Protein AF-A0A1X7HGF7-F1 (afdb_monomer)

Mean predicted aligned error: 14.12 Å

Nearest PDB structures (foldseek):
  4age-assembly1_C  TM=7.989E-01  e=8.636E-03  Escherichia coli
  4agf-assembly1_G  TM=7.984E-01  e=1.106E-02  Escherichia coli
  2vv5-assembly1_G  TM=7.981E-01  e=1.508E-02  Escherichia coli
  8tdl-assembly1_A  TM=8.636E-01  e=7.096E-02  Arabidopsis thaliana
  8jwe-assembly1_A  TM=4.997E-01  e=8.546E-02  Arabidopsis thaliana

Sequence (107 aa):
MSVRRGDRPVLRVGAHVRFRDRTWQVIAVAGQQVHLAGETGEDETVVAGHLFADPSFAIVGAEMPQAVTQWGLFETAPEDARRKALAWQRHIREVETGLPGGTDSGG

Solvent-accessible surface area (backbone atoms only — not comparable to full-atom values): 6658 Å² total; per-residue (Å²): 136,82,85,74,87,78,74,72,84,72,95,46,69,75,38,38,30,30,50,89,85,36,68,28,35,28,74,41,71,58,93,61,36,35,32,33,33,37,93,88,74,50,72,50,78,41,47,46,73,60,53,70,66,39,89,54,44,44,59,58,89,52,72,71,75,71,76,71,78,60,57,76,60,54,70,72,46,57,67,70,58,46,53,52,52,58,60,46,50,38,57,51,47,23,69,78,69,75,42,84,64,60,90,79,81,64,134

Radius of gyration: 21.94 Å; Cα contacts (8 Å, |Δi|>4): 117; chains: 1; bounding box: 40×35×64 Å

Foldseek 3Di:
DDDDPDDDDDDDQQWWKQAPNAIWGFHDDDPQWTWTAHPVGDIDIDGNVVLVPGPRIDTPPPDPPPPPPPVVVLVPDDPVVNVVVVVVVQVVCCVVPVDRSDPPPDD

pLDDT: mean 83.59, std 16.75, range [34.66, 97.88]

Secondary structure (DSSP, 8-state):
----TT-PPPP-TT-EEEETTEEEEEEEEETTEEEEE-TTS-EEEEEHHHHHH-TT-EEET---------HHHHHTS-HHHHHHHHHHHHHHHHHHHSS-SSS----

Structure (mmCIF, N/CA/C/O backbone):
data_AF-A0A1X7HGF7-F1
#
_entry.id   AF-A0A1X7HGF7-F1
#
loop_
_atom_site.group_PDB
_atom_site.id
_atom_site.type_symbol
_atom_site.label_atom_id
_atom_site.label_alt_id
_atom_site.label_co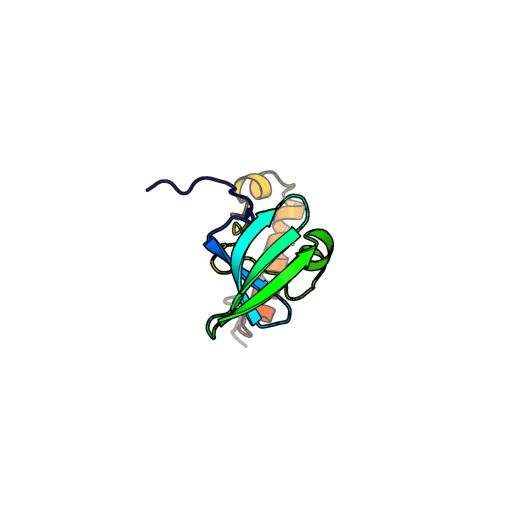mp_id
_atom_site.label_asym_id
_atom_site.label_entity_id
_atom_site.label_seq_id
_atom_site.pdbx_PDB_ins_code
_atom_site.Cartn_x
_atom_site.Cartn_y
_atom_site.Cartn_z
_atom_site.occupancy
_atom_site.B_iso_or_equiv
_atom_site.auth_seq_id
_atom_site.auth_comp_id
_atom_site.auth_asym_id
_atom_site.auth_atom_id
_atom_site.pdbx_PDB_model_num
ATOM 1 N N . MET A 1 1 ? 0.786 22.920 -11.474 1.00 37.41 1 MET A N 1
ATOM 2 C CA . MET A 1 1 ? 0.826 22.078 -10.258 1.00 37.41 1 MET A CA 1
ATOM 3 C C . MET A 1 1 ? 1.848 20.982 -10.507 1.00 37.41 1 MET A C 1
ATOM 5 O O . MET A 1 1 ? 1.659 20.204 -11.428 1.00 37.41 1 MET A O 1
ATOM 9 N N . SER A 1 2 ? 2.993 21.027 -9.826 1.00 37.97 2 SER A N 1
ATOM 10 C CA . SER A 1 2 ? 4.131 20.143 -10.111 1.00 37.97 2 SER A CA 1
ATOM 11 C C . SER A 1 2 ? 4.003 18.859 -9.292 1.00 37.97 2 SER A C 1
ATOM 13 O O . SER A 1 2 ? 4.036 18.919 -8.062 1.00 37.97 2 SER A O 1
ATOM 15 N N . VAL A 1 3 ? 3.817 17.722 -9.965 1.00 47.53 3 VAL A N 1
ATOM 16 C CA . VAL A 1 3 ? 3.834 16.386 -9.351 1.00 47.53 3 VAL A CA 1
ATOM 17 C C . VAL A 1 3 ? 5.256 16.119 -8.862 1.00 47.53 3 VAL A C 1
ATOM 19 O O . VAL A 1 3 ? 6.196 16.053 -9.656 1.00 47.53 3 VAL A O 1
ATOM 22 N N . ARG A 1 4 ? 5.443 16.021 -7.541 1.00 50.25 4 ARG A N 1
ATOM 23 C CA . ARG A 1 4 ? 6.751 15.698 -6.963 1.00 50.25 4 ARG A CA 1
ATOM 24 C C . ARG A 1 4 ? 7.048 14.211 -7.146 1.00 50.25 4 ARG A C 1
ATOM 26 O O . ARG A 1 4 ? 6.247 13.346 -6.819 1.00 50.25 4 ARG A O 1
ATOM 33 N N . ARG A 1 5 ? 8.240 13.945 -7.673 1.00 46.25 5 ARG A N 1
ATOM 34 C CA . ARG A 1 5 ? 8.832 12.627 -7.904 1.00 46.25 5 ARG A CA 1
ATOM 35 C C . ARG A 1 5 ? 8.977 11.866 -6.573 1.00 46.25 5 ARG A C 1
ATOM 37 O O . ARG A 1 5 ? 9.726 12.314 -5.713 1.00 46.25 5 ARG A O 1
ATOM 44 N N . GLY A 1 6 ? 8.331 10.704 -6.452 1.00 48.41 6 GLY A N 1
ATOM 45 C CA . GLY A 1 6 ? 8.764 9.624 -5.556 1.00 48.41 6 GLY A CA 1
ATOM 46 C C . GLY A 1 6 ? 8.434 9.751 -4.068 1.00 48.41 6 GLY A C 1
ATOM 47 O O . GLY A 1 6 ? 9.271 9.369 -3.253 1.00 48.41 6 GLY A O 1
ATOM 48 N N . ASP A 1 7 ? 7.245 10.227 -3.696 1.00 57.28 7 ASP A N 1
ATOM 49 C CA . ASP A 1 7 ? 6.822 10.095 -2.299 1.00 57.28 7 ASP A CA 1
ATOM 50 C C . ASP A 1 7 ? 6.438 8.629 -2.047 1.00 57.28 7 ASP A C 1
ATOM 52 O O . ASP A 1 7 ? 5.428 8.129 -2.546 1.00 57.28 7 ASP A O 1
ATOM 56 N N . ARG A 1 8 ? 7.311 7.883 -1.358 1.00 64.69 8 ARG A N 1
ATOM 57 C CA . ARG A 1 8 ? 6.974 6.522 -0.924 1.00 64.69 8 ARG A CA 1
ATOM 58 C C . ARG A 1 8 ? 5.785 6.646 0.029 1.00 64.69 8 ARG A C 1
ATOM 60 O O . ARG A 1 8 ? 5.850 7.488 0.921 1.00 64.69 8 ARG A O 1
ATOM 67 N N . PRO A 1 9 ? 4.734 5.826 -0.105 1.00 73.94 9 PRO A N 1
ATOM 68 C CA . PRO A 1 9 ? 3.615 5.873 0.824 1.00 73.94 9 PRO A CA 1
ATOM 69 C C . PRO A 1 9 ? 4.121 5.691 2.262 1.00 73.94 9 PRO A C 1
ATOM 71 O O . PRO A 1 9 ? 4.709 4.658 2.585 1.00 73.94 9 PRO A O 1
ATOM 74 N N . VAL A 1 10 ? 3.935 6.704 3.111 1.00 84.19 10 VAL A N 1
ATOM 75 C CA . VAL A 1 10 ? 4.321 6.663 4.529 1.00 84.19 10 VAL A CA 1
ATOM 76 C C . VAL A 1 10 ? 3.075 6.423 5.371 1.00 84.19 10 VAL A C 1
ATOM 78 O O . VAL A 1 10 ? 2.096 7.164 5.261 1.00 84.19 10 VAL A O 1
ATOM 81 N N . LEU A 1 11 ? 3.123 5.411 6.241 1.00 90.06 11 LEU A N 1
ATOM 82 C CA . LEU A 1 11 ? 2.089 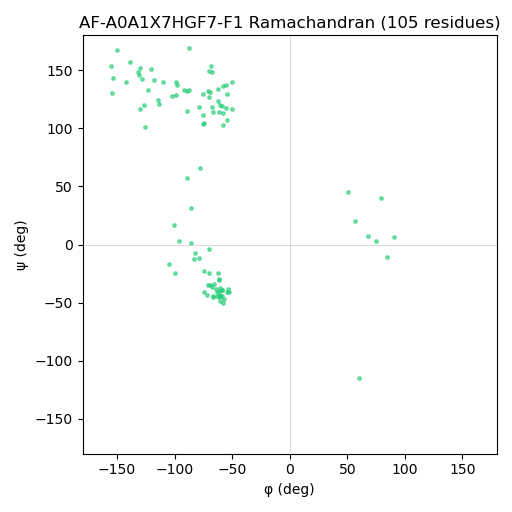5.193 7.246 1.00 90.06 11 LEU A CA 1
ATOM 83 C C . LEU A 1 11 ? 2.133 6.335 8.270 1.00 90.06 11 LEU A C 1
ATOM 85 O O . LEU A 1 11 ? 3.137 6.523 8.956 1.00 90.06 11 LEU A O 1
ATOM 89 N N . ARG A 1 12 ? 1.046 7.097 8.375 1.00 91.50 12 ARG A N 1
ATOM 90 C CA . ARG A 1 12 ? 0.914 8.234 9.294 1.00 91.50 12 ARG A CA 1
ATOM 91 C C . ARG A 1 12 ? -0.466 8.245 9.935 1.00 91.50 12 ARG A C 1
ATOM 93 O O . ARG A 1 12 ? -1.411 7.714 9.360 1.00 91.50 12 ARG A O 1
ATOM 100 N N . VAL A 1 13 ? -0.589 8.895 11.090 1.00 94.81 13 VAL A N 1
ATOM 101 C CA . VAL A 1 13 ? -1.896 9.158 11.709 1.00 94.81 13 VAL A CA 1
ATOM 102 C C . VAL A 1 13 ? -2.800 9.904 10.719 1.00 94.81 13 VAL A C 1
ATOM 104 O O . VAL A 1 13 ? -2.345 10.790 9.993 1.00 94.81 13 VAL A O 1
ATOM 107 N N . GLY A 1 14 ? -4.065 9.494 10.652 1.00 92.44 14 GLY A N 1
ATOM 108 C CA . GLY A 1 14 ? -5.069 9.958 9.698 1.00 92.44 14 GLY A CA 1
ATOM 109 C C . GLY A 1 14 ? -5.049 9.242 8.343 1.00 92.44 14 GLY A C 1
ATOM 110 O O . GLY A 1 14 ? -5.988 9.415 7.567 1.00 92.44 14 GLY A O 1
ATOM 111 N N . ALA A 1 15 ? -4.023 8.436 8.038 1.00 93.38 15 ALA A N 1
ATOM 112 C CA . ALA A 1 15 ? -4.029 7.600 6.840 1.00 93.38 15 ALA A CA 1
ATOM 113 C C . ALA A 1 15 ? -5.088 6.500 6.957 1.00 93.38 15 ALA A C 1
ATOM 115 O O . ALA A 1 15 ? -5.340 5.991 8.048 1.00 93.38 15 ALA A O 1
ATOM 116 N N . HIS A 1 16 ? -5.662 6.108 5.823 1.00 94.88 16 HIS A N 1
ATOM 117 C CA . HIS A 1 16 ? -6.505 4.923 5.745 1.00 94.88 16 HIS A CA 1
ATOM 118 C C . HIS A 1 16 ? -5.679 3.765 5.194 1.00 94.88 16 HIS A C 1
ATOM 120 O O . HIS A 1 16 ? -4.867 3.950 4.285 1.00 94.88 16 HIS A O 1
ATOM 126 N N . VAL A 1 17 ? -5.861 2.576 5.748 1.00 95.19 17 VAL A N 1
ATOM 127 C CA . VAL A 1 17 ? -5.173 1.356 5.333 1.00 95.19 17 VAL A CA 1
ATOM 128 C C . VAL A 1 17 ? -6.173 0.230 5.153 1.00 95.19 17 VAL A C 1
ATOM 130 O O . VAL A 1 17 ? -7.176 0.168 5.856 1.00 95.19 17 VAL A O 1
ATOM 133 N N . ARG A 1 18 ? -5.893 -0.676 4.224 1.00 95.75 18 ARG A N 1
ATOM 134 C CA . ARG A 1 18 ? -6.536 -1.982 4.164 1.00 95.75 18 ARG A CA 1
ATOM 135 C C . ARG A 1 18 ? -5.714 -2.951 5.004 1.00 95.75 18 ARG A C 1
ATOM 137 O O . ARG A 1 18 ? -4.496 -2.957 4.878 1.00 95.75 18 ARG A O 1
ATOM 144 N N . PHE A 1 19 ? -6.362 -3.716 5.871 1.00 95.81 19 PHE A N 1
ATOM 145 C CA . PHE A 1 19 ? -5.754 -4.761 6.696 1.00 95.81 19 PHE A CA 1
ATOM 146 C C . PHE A 1 19 ? -6.832 -5.787 7.053 1.00 95.81 19 PHE A C 1
ATOM 148 O O . PHE A 1 19 ? -7.931 -5.405 7.465 1.00 95.81 19 PHE A O 1
ATOM 155 N N . ARG A 1 20 ? -6.536 -7.078 6.851 1.00 94.31 20 ARG A N 1
ATOM 156 C CA . ARG A 1 20 ? -7.504 -8.188 6.939 1.00 94.31 20 ARG A CA 1
ATOM 157 C 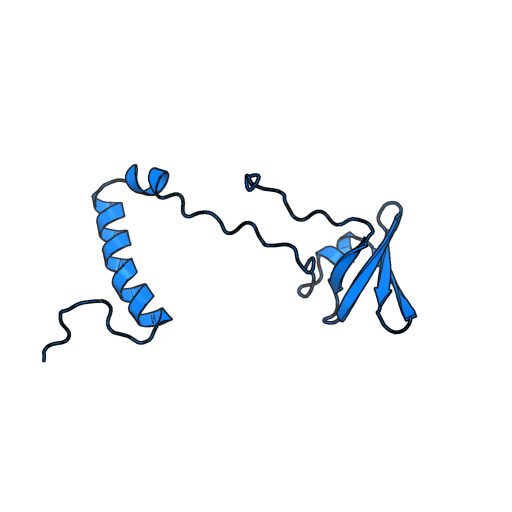C . ARG A 1 20 ? -8.772 -7.929 6.122 1.00 94.31 20 ARG A C 1
ATOM 159 O O . ARG A 1 20 ? -9.888 -8.083 6.612 1.00 94.31 20 ARG A O 1
ATOM 166 N N . ASP A 1 21 ? -8.569 -7.452 4.894 1.00 90.00 21 ASP A N 1
ATOM 167 C CA . ASP A 1 21 ? -9.624 -7.122 3.924 1.00 90.00 21 ASP A CA 1
ATOM 168 C C . ASP A 1 21 ? -10.664 -6.095 4.407 1.00 90.00 21 ASP A C 1
ATOM 170 O O . ASP A 1 21 ? -11.746 -5.969 3.837 1.00 90.00 21 ASP A O 1
ATOM 174 N N . ARG A 1 22 ? -10.317 -5.307 5.430 1.00 93.62 22 ARG A N 1
ATOM 175 C CA . ARG A 1 22 ? -11.119 -4.187 5.929 1.00 93.62 22 ARG A CA 1
ATOM 176 C C . ARG A 1 22 ? -10.345 -2.885 5.849 1.00 93.62 22 ARG A C 1
ATOM 178 O O . ARG A 1 22 ? -9.117 -2.885 5.928 1.00 93.62 22 ARG A O 1
ATOM 185 N N . THR A 1 23 ? -11.071 -1.784 5.696 1.00 95.19 23 THR A N 1
ATOM 186 C CA . THR A 1 23 ? -10.507 -0.434 5.747 1.00 95.19 23 THR A CA 1
ATOM 187 C C . THR A 1 23 ? -10.479 0.059 7.187 1.00 95.19 23 THR A C 1
ATOM 189 O O . THR A 1 23 ? -11.471 -0.034 7.902 1.00 95.19 23 THR A O 1
ATOM 192 N N . TRP A 1 24 ? -9.340 0.612 7.582 1.00 97.19 24 TRP A N 1
ATOM 193 C CA . TRP A 1 24 ? -9.083 1.163 8.904 1.00 97.19 24 TRP A CA 1
ATOM 194 C C . TRP A 1 24 ? -8.467 2.549 8.781 1.00 97.19 24 TRP A C 1
ATOM 196 O O . TRP A 1 24 ? -7.642 2.785 7.898 1.00 97.19 24 TRP A O 1
ATOM 206 N N . GLN A 1 25 ? -8.788 3.446 9.704 1.00 96.62 25 GLN A N 1
ATOM 207 C CA . GLN A 1 25 ? -8.065 4.693 9.900 1.00 96.62 25 GLN A CA 1
ATOM 208 C C . GLN A 1 25 ? -6.960 4.493 10.941 1.00 96.62 25 GLN A C 1
ATOM 210 O O . GLN A 1 25 ? -7.195 3.966 12.025 1.00 96.62 25 GLN A O 1
ATOM 215 N N . VAL A 1 26 ? -5.748 4.956 10.645 1.00 97.06 26 VAL A N 1
ATOM 216 C CA . VAL A 1 26 ? -4.653 4.997 11.618 1.00 97.06 26 VAL A CA 1
ATOM 217 C C . VAL A 1 26 ? -4.902 6.150 12.582 1.00 97.06 26 VAL A C 1
ATOM 219 O O . VAL A 1 26 ? -4.800 7.313 12.194 1.00 97.06 26 VAL A O 1
ATOM 222 N N . ILE A 1 27 ? -5.193 5.849 13.841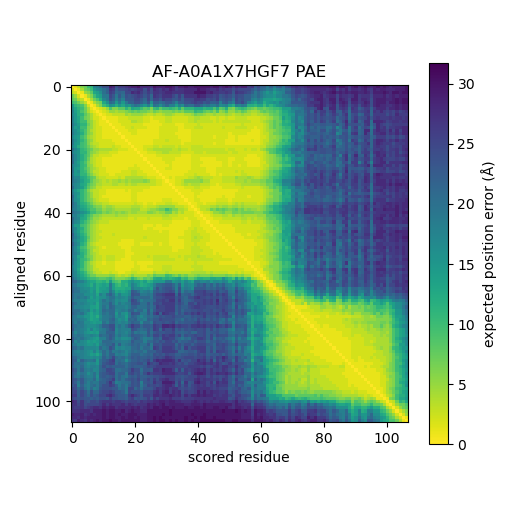 1.00 97.31 27 ILE A N 1
ATOM 223 C CA . ILE A 1 27 ? -5.506 6.863 14.860 1.00 97.31 27 ILE A CA 1
ATOM 224 C C . ILE A 1 27 ? -4.316 7.179 15.769 1.00 97.31 27 ILE A C 1
ATOM 226 O O . ILE A 1 27 ? -4.218 8.291 16.282 1.00 97.31 27 ILE A O 1
ATOM 230 N N . ALA A 1 28 ? -3.366 6.251 15.919 1.00 96.94 28 ALA A N 1
ATOM 231 C CA . ALA A 1 28 ? -2.114 6.497 16.629 1.00 96.94 28 ALA A CA 1
ATOM 232 C C . ALA A 1 28 ? -0.995 5.555 16.164 1.00 96.94 28 ALA A C 1
ATOM 234 O O . ALA A 1 28 ? -1.241 4.437 15.714 1.00 96.94 28 ALA A O 1
ATOM 235 N N . VAL A 1 29 ? 0.249 6.010 16.315 1.00 96.25 29 VAL A N 1
ATOM 236 C CA . VAL A 1 29 ? 1.452 5.183 16.177 1.00 96.25 29 VAL A CA 1
ATOM 237 C C . VAL A 1 29 ? 2.311 5.421 17.412 1.00 96.25 29 VAL A C 1
ATOM 239 O O . VAL A 1 29 ? 2.762 6.541 17.648 1.00 96.25 29 VAL A O 1
ATOM 242 N N . ALA A 1 30 ? 2.516 4.377 18.210 1.00 94.06 30 ALA A N 1
ATOM 243 C CA . ALA A 1 30 ? 3.251 4.431 19.467 1.00 94.06 30 ALA A CA 1
ATOM 244 C C . ALA A 1 30 ? 4.361 3.375 19.450 1.00 94.06 30 ALA A C 1
ATOM 246 O O . ALA A 1 30 ? 4.128 2.177 19.621 1.00 94.06 30 ALA A O 1
ATOM 247 N N . GLY A 1 31 ? 5.596 3.814 19.198 1.00 92.25 31 GLY A N 1
ATOM 248 C CA . GLY A 1 31 ? 6.725 2.905 19.007 1.00 92.25 31 GLY A CA 1
ATOM 249 C C . GLY A 1 31 ? 6.487 1.964 17.823 1.00 92.25 31 GLY A C 1
ATOM 250 O O . GLY A 1 31 ? 6.410 2.411 16.683 1.00 92.25 31 GLY A O 1
ATOM 251 N N . GLN A 1 32 ? 6.373 0.663 18.099 1.00 94.50 32 GLN A N 1
ATOM 252 C CA . GLN A 1 32 ? 6.085 -0.362 17.087 1.00 94.50 32 GLN A CA 1
ATOM 253 C C . GLN A 1 32 ? 4.600 -0.733 17.001 1.00 94.50 32 GLN A C 1
ATOM 255 O O . GLN A 1 32 ? 4.258 -1.638 16.246 1.00 94.50 32 GLN A O 1
ATOM 260 N N . GLN A 1 33 ? 3.723 -0.090 17.772 1.00 97.56 33 GLN A N 1
ATOM 261 C CA . GLN A 1 33 ? 2.287 -0.345 17.728 1.00 97.56 33 GLN A CA 1
ATOM 262 C C . GLN A 1 33 ? 1.573 0.688 16.861 1.00 97.56 33 GLN A 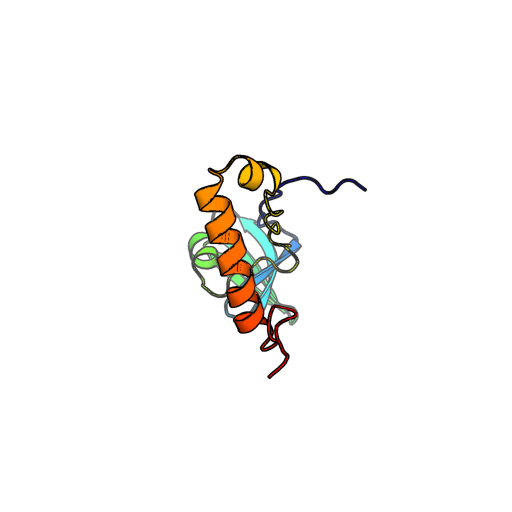C 1
ATOM 264 O O . GLN A 1 33 ? 1.857 1.886 16.924 1.00 97.56 33 GLN A O 1
ATOM 269 N N . VAL A 1 34 ? 0.638 0.203 16.054 1.00 97.88 34 VAL A N 1
ATOM 270 C CA . VAL A 1 34 ? -0.269 0.990 15.227 1.00 97.88 34 VAL A CA 1
ATOM 271 C C . VAL A 1 34 ? -1.673 0.757 15.764 1.00 97.88 34 VAL A C 1
ATOM 273 O O . VAL A 1 34 ? -2.113 -0.387 15.869 1.00 97.88 34 VAL A O 1
ATOM 276 N N . HIS A 1 35 ? -2.358 1.838 16.111 1.00 97.81 35 HIS A N 1
ATOM 277 C CA . HIS A 1 35 ? -3.747 1.811 16.546 1.00 97.81 35 HIS A CA 1
ATOM 278 C C . HIS A 1 35 ? -4.639 2.175 15.363 1.00 97.81 35 HIS A C 1
ATOM 280 O O . HIS A 1 35 ? -4.419 3.188 14.687 1.00 97.81 35 HIS A O 1
ATOM 286 N N . LEU A 1 36 ? -5.630 1.332 15.124 1.00 97.69 36 LEU A N 1
ATOM 287 C CA . LEU A 1 36 ? -6.550 1.362 14.004 1.00 97.69 36 LEU A CA 1
ATOM 288 C C . LEU A 1 36 ? -7.968 1.574 14.529 1.00 97.69 36 LEU A C 1
ATOM 290 O O . LEU A 1 36 ? -8.328 1.002 15.552 1.00 97.69 36 LEU A O 1
ATOM 294 N N . ALA A 1 37 ? -8.763 2.366 13.818 1.00 97.69 37 ALA A N 1
ATOM 295 C CA . ALA A 1 37 ? -10.196 2.511 14.046 1.00 97.69 37 ALA A CA 1
ATOM 296 C C . ALA A 1 37 ? -10.955 2.168 12.762 1.00 97.69 37 ALA A C 1
ATOM 298 O O . ALA A 1 37 ? -10.575 2.619 11.680 1.00 97.69 37 ALA A O 1
ATOM 299 N N . GLY A 1 38 ? -11.992 1.348 12.870 1.00 95.06 38 GLY A N 1
ATOM 300 C CA . GLY A 1 38 ? -12.933 1.085 11.789 1.00 95.06 38 GLY A CA 1
ATOM 301 C C . GLY A 1 38 ? -14.075 2.098 11.783 1.00 95.06 38 GLY A C 1
ATOM 302 O O . GLY A 1 38 ? -14.258 2.886 12.711 1.00 95.06 38 GLY A O 1
ATOM 303 N N . GLU A 1 39 ? -14.855 2.082 10.707 1.00 87.75 39 GLU A N 1
ATOM 304 C CA . GLU A 1 39 ? -15.930 3.053 10.478 1.00 87.75 39 GLU A CA 1
ATOM 305 C C . GLU A 1 39 ? -17.120 2.877 11.430 1.00 87.75 39 GLU A C 1
ATOM 307 O O . GLU A 1 39 ? -17.840 3.841 11.688 1.00 87.75 39 GLU A O 1
ATOM 312 N N . THR A 1 40 ? -17.328 1.674 11.977 1.00 89.19 40 THR A N 1
ATOM 313 C CA . THR A 1 40 ? -18.469 1.376 12.857 1.00 89.19 40 THR A CA 1
ATOM 314 C C . THR A 1 40 ? -18.103 1.372 14.343 1.00 89.19 40 THR A C 1
ATOM 316 O O . THR A 1 40 ? -18.884 0.927 15.182 1.00 89.19 40 THR A O 1
ATOM 319 N N . GLY A 1 41 ? -16.947 1.955 14.681 1.00 85.81 41 GLY A N 1
ATOM 320 C CA . GLY A 1 41 ? -16.498 2.164 16.058 1.00 85.81 41 GLY A CA 1
ATOM 321 C C . GLY A 1 41 ? -15.656 1.027 16.635 1.00 85.81 41 GLY A C 1
ATOM 322 O O . GLY A 1 41 ? -15.323 1.075 17.815 1.00 85.81 41 GLY A O 1
ATOM 323 N N . GLU A 1 42 ? -15.298 0.024 15.829 1.00 94.69 42 GLU A N 1
ATOM 324 C CA . GLU A 1 42 ? -14.283 -0.960 16.215 1.00 94.69 42 GLU A CA 1
ATOM 325 C C . GLU A 1 42 ? -12.879 -0.348 16.252 1.00 94.69 42 GLU A C 1
ATOM 327 O O . GLU A 1 42 ? -12.547 0.532 15.459 1.00 94.69 42 GLU A O 1
ATOM 332 N N . ASP A 1 43 ? -12.028 -0.862 17.134 1.00 95.50 43 ASP A N 1
ATOM 333 C CA . ASP A 1 43 ? -10.618 -0.510 17.215 1.00 95.50 43 ASP A CA 1
ATOM 334 C C . ASP A 1 43 ? -9.722 -1.755 17.255 1.00 95.50 43 ASP A C 1
ATOM 336 O O . ASP A 1 43 ? -10.116 -2.834 17.700 1.00 95.50 43 ASP A O 1
ATOM 340 N N . GLU A 1 44 ? -8.496 -1.618 16.754 1.00 96.44 44 GLU A N 1
ATOM 341 C CA . GLU A 1 44 ? -7.492 -2.679 16.790 1.00 96.44 44 GLU A CA 1
ATOM 342 C C . GLU A 1 44 ? -6.102 -2.094 17.050 1.00 96.44 44 GLU A C 1
ATOM 344 O O . GLU A 1 44 ? -5.729 -1.051 16.518 1.00 96.44 44 GLU A O 1
ATOM 349 N N . THR A 1 45 ? -5.299 -2.776 17.867 1.00 97.69 45 THR A N 1
ATOM 350 C CA . THR A 1 45 ? -3.886 -2.432 18.064 1.00 97.69 45 THR A CA 1
ATOM 351 C C . THR A 1 45 ? -3.021 -3.544 17.499 1.00 97.69 45 THR A C 1
ATOM 353 O O . THR A 1 45 ? -3.092 -4.688 17.946 1.00 97.69 45 THR A O 1
ATOM 356 N N . VAL A 1 46 ? -2.173 -3.205 16.530 1.00 97.44 46 VAL A N 1
ATOM 357 C CA . VAL A 1 46 ? -1.348 -4.166 15.796 1.00 97.44 46 VAL A CA 1
ATOM 358 C C . VAL A 1 46 ? 0.119 -3.750 15.800 1.00 97.44 46 VAL A C 1
ATOM 360 O O . VAL A 1 46 ? 0.461 -2.573 15.707 1.00 97.44 46 VAL A O 1
ATOM 363 N N . VAL A 1 47 ? 1.023 -4.724 15.910 1.00 97.44 47 VAL A N 1
ATOM 364 C CA . VAL A 1 47 ? 2.462 -4.473 15.758 1.00 97.44 47 VAL A CA 1
ATOM 365 C C . VAL A 1 47 ? 2.763 -4.167 14.290 1.00 97.44 47 VAL A C 1
ATOM 367 O O . VAL A 1 47 ? 2.358 -4.921 13.408 1.00 97.44 47 VAL A O 1
ATOM 370 N N . ALA A 1 48 ? 3.521 -3.105 14.019 1.00 95.38 48 ALA A N 1
ATOM 371 C CA . ALA A 1 48 ? 3.826 -2.614 12.676 1.00 95.38 48 ALA A CA 1
ATOM 372 C C . ALA A 1 48 ? 4.394 -3.707 11.758 1.00 95.38 48 ALA A C 1
ATOM 374 O O . ALA A 1 48 ? 3.985 -3.821 10.608 1.00 95.38 48 ALA A O 1
ATOM 375 N N . GLY A 1 49 ? 5.279 -4.565 12.277 1.00 95.38 49 GLY A N 1
ATOM 376 C CA . GLY A 1 49 ? 5.810 -5.700 11.518 1.00 95.38 49 GLY A CA 1
ATOM 377 C C . GLY A 1 49 ? 4.734 -6.696 11.071 1.00 95.38 49 GLY A C 1
ATOM 378 O O . GLY A 1 49 ? 4.804 -7.194 9.954 1.00 95.38 49 GLY A O 1
ATOM 379 N N . HIS A 1 50 ? 3.717 -6.952 11.902 1.00 96.56 50 HIS A N 1
ATOM 380 C CA . HIS A 1 50 ? 2.593 -7.818 11.529 1.00 96.56 50 HIS A CA 1
ATOM 381 C C . HIS A 1 50 ? 1.678 -7.135 10.510 1.00 96.56 50 HIS A C 1
ATOM 383 O O . HIS A 1 50 ? 1.316 -7.755 9.517 1.00 96.56 50 HIS A O 1
ATOM 389 N N . LEU A 1 51 ? 1.375 -5.851 10.722 1.00 96.12 51 LEU A N 1
ATOM 390 C CA . LEU A 1 51 ? 0.578 -5.048 9.796 1.00 96.12 51 LEU A CA 1
ATOM 391 C C . LEU A 1 51 ? 1.199 -5.029 8.392 1.00 96.12 51 LEU A C 1
ATOM 393 O O . LEU A 1 51 ? 0.503 -5.268 7.415 1.00 96.12 51 LEU A O 1
ATOM 397 N N . PHE A 1 52 ? 2.509 -4.788 8.287 1.00 93.69 52 PHE A N 1
ATOM 398 C CA . PHE A 1 52 ? 3.211 -4.709 7.001 1.00 93.69 52 PHE A CA 1
ATOM 399 C C . PHE A 1 52 ? 3.441 -6.060 6.322 1.00 93.69 52 PHE A C 1
ATOM 401 O O . PHE A 1 52 ? 3.653 -6.095 5.112 1.00 93.69 52 PHE A O 1
ATOM 408 N N . ALA A 1 53 ? 3.444 -7.156 7.081 1.00 95.19 53 ALA A N 1
ATOM 409 C CA . ALA A 1 53 ? 3.596 -8.500 6.534 1.00 95.19 53 ALA A CA 1
ATOM 410 C C . ALA A 1 53 ? 2.275 -9.084 6.005 1.00 95.19 53 ALA A C 1
ATOM 412 O O . ALA A 1 53 ? 2.296 -10.116 5.335 1.00 95.19 53 ALA A O 1
ATOM 413 N N . ASP A 1 54 ? 1.136 -8.459 6.315 1.00 96.19 54 ASP A N 1
ATOM 414 C CA . ASP A 1 54 ? -0.167 -8.933 5.870 1.00 96.19 54 ASP A CA 1
ATOM 415 C C . ASP A 1 54 ? -0.336 -8.735 4.349 1.00 96.19 54 ASP A C 1
ATOM 417 O O . ASP A 1 54 ? -0.170 -7.617 3.856 1.00 96.19 54 ASP A O 1
ATOM 421 N N . PRO A 1 55 ? -0.688 -9.779 3.576 1.00 92.69 55 PRO A N 1
ATOM 422 C CA . PRO A 1 55 ? -0.834 -9.668 2.122 1.00 92.69 55 PRO A CA 1
ATOM 423 C C . PRO A 1 55 ? -1.932 -8.700 1.667 1.00 92.69 55 PRO A C 1
ATOM 425 O O . PRO A 1 55 ? -1.887 -8.198 0.543 1.00 92.69 55 PRO A O 1
ATOM 428 N N . SER A 1 56 ? -2.935 -8.444 2.511 1.00 93.44 56 SER A N 1
ATOM 429 C CA . SER A 1 56 ? -3.998 -7.478 2.224 1.00 93.44 56 SER A CA 1
ATOM 430 C C . SER A 1 56 ? -3.580 -6.038 2.537 1.00 93.44 56 SER A C 1
ATOM 432 O O . SER A 1 56 ? -4.311 -5.107 2.185 1.00 93.44 56 SER A O 1
ATOM 434 N N . PHE A 1 57 ? -2.411 -5.835 3.158 1.00 93.94 57 PHE A N 1
ATOM 435 C CA . PHE A 1 57 ? -1.958 -4.518 3.567 1.00 93.94 57 PHE A CA 1
ATOM 436 C C . PHE A 1 57 ? -1.757 -3.576 2.380 1.00 93.94 57 PHE A C 1
ATOM 438 O O . PHE A 1 57 ? -0.981 -3.838 1.460 1.00 93.94 57 PHE A O 1
ATOM 445 N N . ALA A 1 58 ? -2.435 -2.433 2.426 1.00 92.31 58 ALA A N 1
ATOM 446 C CA . ALA A 1 58 ? -2.227 -1.338 1.489 1.00 92.31 58 ALA A CA 1
ATOM 447 C C . ALA A 1 58 ? -2.612 -0.007 2.135 1.00 92.31 58 ALA A C 1
ATOM 449 O O . ALA A 1 58 ? -3.606 0.062 2.850 1.00 92.31 58 ALA A O 1
ATOM 450 N N . ILE A 1 59 ? -1.886 1.072 1.843 1.00 92.69 59 ILE A N 1
ATOM 451 C CA . ILE A 1 59 ? -2.338 2.422 2.204 1.00 92.69 59 ILE A CA 1
ATOM 452 C C . ILE A 1 59 ? -3.394 2.854 1.181 1.00 92.69 59 ILE A C 1
ATOM 454 O O . ILE A 1 59 ? -3.116 2.948 -0.014 1.00 92.69 59 ILE A O 1
ATOM 458 N N . VAL A 1 60 ? -4.618 3.097 1.643 1.00 90.69 60 VAL A N 1
ATOM 459 C CA . VAL A 1 60 ? -5.747 3.521 0.809 1.00 90.69 60 VAL A CA 1
ATOM 460 C C . VAL A 1 60 ? -5.500 4.947 0.322 1.00 90.69 60 VAL A C 1
ATOM 462 O O . VAL A 1 60 ? -5.137 5.829 1.099 1.00 90.69 60 VAL A O 1
ATOM 465 N N . GLY A 1 61 ? -5.677 5.174 -0.981 1.00 79.94 61 GLY A N 1
ATOM 466 C CA . GLY A 1 61 ? -5.431 6.476 -1.607 1.00 79.94 61 GLY A CA 1
ATOM 467 C C . GLY A 1 61 ? -3.950 6.819 -1.795 1.00 79.94 61 GLY A C 1
ATOM 468 O O . GLY A 1 61 ? -3.639 7.902 -2.286 1.00 79.94 61 GLY A O 1
ATOM 469 N N . ALA A 1 62 ? -3.028 5.915 -1.449 1.00 71.56 62 ALA A N 1
ATOM 470 C CA . ALA A 1 62 ? -1.660 6.022 -1.922 1.00 71.56 62 ALA A CA 1
ATOM 471 C C . ALA A 1 62 ? -1.625 5.597 -3.394 1.00 71.56 62 ALA A C 1
ATOM 473 O O . ALA A 1 62 ? -1.688 4.407 -3.704 1.00 71.56 62 ALA A O 1
ATOM 474 N N . GLU A 1 63 ? -1.522 6.562 -4.308 1.00 58.84 63 GLU A N 1
ATOM 475 C CA . GLU A 1 63 ? -1.073 6.253 -5.662 1.00 58.84 63 GLU A CA 1
ATOM 476 C C . GLU A 1 63 ? 0.308 5.607 -5.531 1.00 58.84 63 GLU A C 1
ATOM 478 O O . GLU A 1 63 ? 1.268 6.242 -5.084 1.00 58.84 63 GLU A O 1
ATOM 483 N N . MET A 1 64 ? 0.420 4.320 -5.879 1.00 57.00 64 MET A N 1
ATOM 484 C CA . MET A 1 64 ? 1.743 3.768 -6.140 1.00 57.00 64 MET A CA 1
ATOM 485 C C . MET A 1 64 ? 2.364 4.668 -7.203 1.00 57.00 64 MET A C 1
ATOM 487 O O . MET A 1 64 ? 1.684 4.917 -8.202 1.00 57.00 64 MET A O 1
ATOM 491 N N . PRO A 1 65 ? 3.600 5.172 -7.015 1.00 55.22 65 PRO A N 1
ATOM 492 C CA . PRO A 1 65 ? 4.249 5.942 -8.054 1.00 55.22 65 PRO A CA 1
ATOM 493 C C . PRO A 1 65 ? 4.231 5.072 -9.302 1.00 55.22 65 PRO A C 1
ATOM 495 O O . PRO A 1 65 ? 4.919 4.050 -9.360 1.00 55.22 65 PRO A O 1
ATOM 498 N N . GLN A 1 66 ? 3.386 5.431 -10.265 1.00 54.53 66 GLN A N 1
ATOM 499 C CA . GLN A 1 66 ? 3.365 4.754 -11.540 1.00 54.53 66 GLN A CA 1
ATOM 500 C C . GLN A 1 66 ? 4.763 5.001 -12.083 1.00 54.53 66 GLN A C 1
ATOM 502 O O . GLN A 1 66 ? 5.167 6.158 -12.235 1.00 54.53 66 GLN A O 1
ATOM 507 N N . ALA A 1 67 ? 5.558 3.938 -12.213 1.00 58.59 67 ALA A N 1
ATOM 508 C CA . ALA A 1 67 ? 6.909 4.069 -12.717 1.00 58.59 67 ALA A CA 1
ATOM 509 C C . ALA A 1 67 ? 6.778 4.709 -14.097 1.00 58.59 67 ALA A C 1
ATOM 511 O O . ALA A 1 67 ? 6.322 4.067 -15.040 1.00 58.59 67 ALA A O 1
ATOM 512 N N . VAL A 1 68 ? 7.073 6.007 -14.184 1.00 61.84 68 VAL A N 1
ATOM 513 C CA . VAL A 1 68 ? 6.987 6.733 -15.444 1.00 61.84 68 VAL A CA 1
ATOM 514 C C . VAL A 1 68 ? 7.934 6.007 -16.378 1.00 61.84 68 VAL A C 1
ATOM 516 O O . VAL A 1 68 ? 9.121 5.884 -16.061 1.00 61.84 68 VAL A O 1
ATOM 519 N N . THR A 1 69 ? 7.400 5.474 -17.477 1.00 64.94 69 THR A N 1
ATOM 520 C CA . THR A 1 69 ? 8.178 4.699 -18.439 1.00 64.94 69 THR A CA 1
ATOM 521 C C . THR A 1 69 ? 9.423 5.495 -18.804 1.00 64.94 69 THR A C 1
ATOM 523 O O . THR A 1 69 ? 9.330 6.613 -19.316 1.00 64.94 69 THR A O 1
ATOM 526 N N . GLN A 1 70 ? 10.600 4.954 -18.484 1.00 78.94 70 GLN A N 1
ATOM 527 C CA . GLN A 1 70 ? 11.876 5.637 -18.683 1.00 78.94 70 GLN A CA 1
ATOM 528 C C . GLN A 1 70 ? 12.291 5.556 -20.157 1.00 78.94 70 GLN A C 1
ATOM 530 O O . GLN A 1 70 ? 13.286 4.921 -20.496 1.00 78.94 70 GLN A O 1
ATOM 535 N N . TRP A 1 71 ? 11.523 6.195 -21.044 1.00 81.44 71 TRP A N 1
ATOM 536 C CA . TRP A 1 71 ? 11.756 6.167 -22.492 1.00 81.44 71 TRP A CA 1
ATOM 537 C C . TRP A 1 71 ? 13.174 6.606 -22.868 1.00 81.44 71 TRP A C 1
ATOM 539 O O . TRP A 1 71 ? 13.830 5.925 -23.649 1.00 81.44 71 TRP A O 1
ATOM 549 N N . GLY A 1 72 ? 13.704 7.642 -22.212 1.00 83.62 72 GLY A N 1
ATOM 550 C CA . GLY A 1 72 ? 15.085 8.079 -22.434 1.00 83.62 72 GLY A CA 1
ATOM 551 C C . GLY A 1 72 ? 16.138 7.020 -22.080 1.00 83.62 72 GLY A C 1
ATOM 552 O O . GLY A 1 72 ? 17.175 6.963 -22.723 1.00 83.62 72 GLY A O 1
ATOM 553 N N . LEU A 1 73 ? 15.882 6.137 -21.106 1.00 85.44 73 LEU A N 1
ATOM 554 C CA . LEU A 1 73 ? 16.783 5.016 -20.809 1.00 85.44 73 LEU A CA 1
ATOM 555 C C . LEU A 1 73 ? 16.659 3.921 -21.875 1.00 85.44 73 LE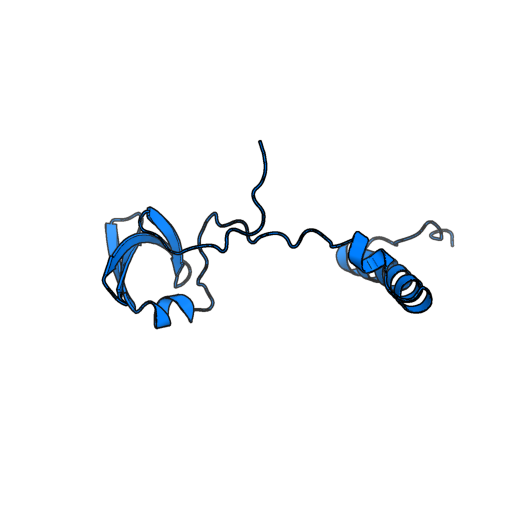U A C 1
ATOM 557 O O . LEU A 1 73 ? 17.666 3.372 -22.316 1.00 85.44 73 LEU A O 1
ATOM 561 N N . PHE A 1 74 ? 15.437 3.633 -22.325 1.00 87.75 74 PHE A N 1
ATOM 562 C CA . PHE A 1 74 ? 15.195 2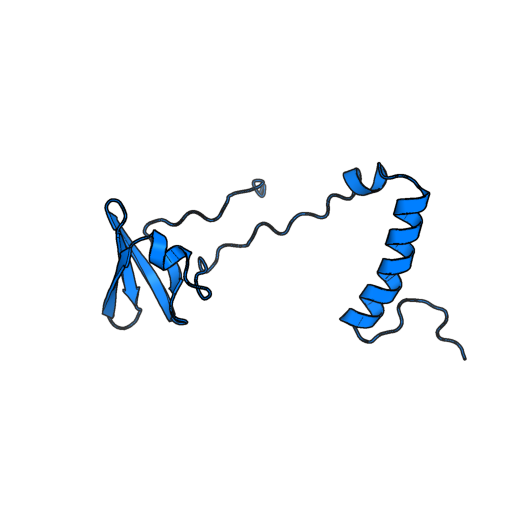.676 -23.402 1.00 87.75 74 PHE A CA 1
ATOM 563 C C . PHE A 1 74 ? 15.911 3.076 -24.703 1.00 87.75 74 PHE A C 1
ATOM 565 O O . PHE A 1 74 ? 16.490 2.221 -25.368 1.00 87.75 74 PHE A O 1
ATOM 572 N N . GLU A 1 75 ? 15.947 4.368 -25.036 1.00 89.50 75 GLU A N 1
ATOM 573 C CA . GLU A 1 75 ? 16.642 4.893 -26.221 1.00 89.50 75 GLU A CA 1
ATOM 574 C C . GLU A 1 75 ? 18.156 4.623 -26.206 1.00 89.50 75 GLU A C 1
ATOM 576 O O . GLU A 1 75 ? 18.745 4.409 -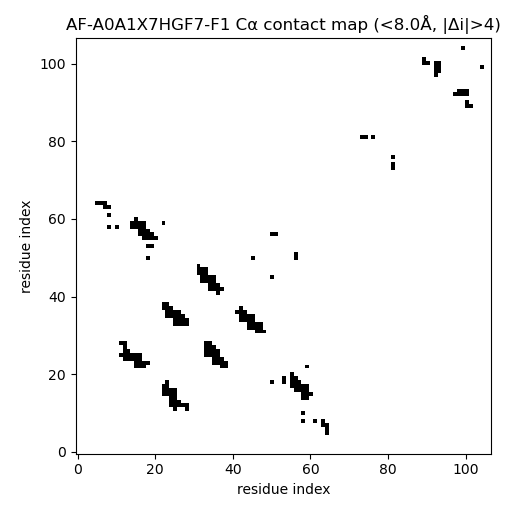27.269 1.00 89.50 75 GLU A O 1
ATOM 581 N N . THR A 1 76 ? 18.766 4.548 -25.015 1.00 92.88 76 THR A N 1
ATOM 582 C CA . THR A 1 76 ? 20.200 4.245 -24.840 1.00 92.88 76 THR A CA 1
ATOM 583 C C . THR A 1 76 ? 20.551 2.763 -24.973 1.00 92.88 76 THR A C 1
ATOM 585 O O . THR A 1 76 ? 21.731 2.424 -25.057 1.00 92.88 76 THR A O 1
ATOM 588 N N . ALA A 1 77 ? 19.559 1.867 -24.989 1.00 92.56 77 ALA A N 1
ATOM 589 C CA . ALA A 1 77 ? 19.812 0.439 -25.129 1.00 92.56 77 ALA A CA 1
ATOM 590 C C . ALA A 1 77 ? 20.350 0.094 -26.535 1.00 92.56 77 ALA A C 1
ATOM 592 O O . ALA A 1 77 ? 20.027 0.793 -27.505 1.00 92.56 77 ALA A O 1
ATOM 593 N N . PRO A 1 78 ? 21.121 -1.004 -26.672 1.00 96.38 78 PRO A N 1
ATOM 594 C CA . PRO A 1 78 ? 21.573 -1.503 -27.967 1.00 96.38 78 PRO A CA 1
ATOM 595 C C . PRO A 1 78 ? 20.422 -1.649 -28.969 1.00 96.38 78 PRO A C 1
ATOM 597 O O . PRO A 1 78 ? 19.316 -2.071 -28.619 1.00 96.38 78 PRO A O 1
ATOM 600 N N . GLU A 1 79 ? 20.669 -1.285 -30.225 1.00 94.12 79 GLU A N 1
ATOM 601 C CA . GLU A 1 79 ? 19.628 -1.211 -31.257 1.00 94.12 79 GLU A CA 1
ATOM 602 C C . GLU A 1 79 ? 18.921 -2.556 -31.482 1.00 94.12 79 GLU A C 1
ATOM 604 O O . GLU A 1 79 ? 17.699 -2.613 -31.640 1.00 94.12 79 GLU A O 1
ATOM 609 N N . ASP A 1 80 ? 19.676 -3.651 -31.444 1.00 94.81 80 ASP A N 1
ATOM 610 C CA . ASP A 1 80 ? 19.168 -5.013 -31.557 1.00 94.81 80 ASP A CA 1
ATOM 611 C C . ASP A 1 80 ? 18.222 -5.376 -30.403 1.00 94.81 80 ASP A C 1
ATOM 613 O O . ASP A 1 80 ? 17.153 -5.950 -30.641 1.00 94.81 80 ASP A O 1
ATOM 617 N N . ALA A 1 81 ? 18.561 -4.971 -29.178 1.00 93.88 81 ALA A N 1
ATOM 618 C CA . ALA A 1 81 ? 17.722 -5.140 -28.000 1.00 93.88 81 ALA A CA 1
ATOM 619 C C . ALA A 1 81 ? 16.441 -4.297 -28.090 1.00 93.88 81 ALA A C 1
ATOM 621 O O . ALA A 1 81 ? 15.351 -4.822 -27.842 1.00 93.88 81 ALA A O 1
ATOM 622 N N . ARG A 1 82 ? 16.533 -3.027 -28.516 1.00 93.56 82 ARG A N 1
ATOM 623 C CA . ARG A 1 82 ? 15.349 -2.168 -28.715 1.00 93.56 82 ARG A CA 1
ATOM 624 C C . ARG A 1 82 ? 14.415 -2.733 -29.778 1.00 93.56 82 ARG A C 1
ATOM 626 O O . ARG A 1 82 ? 13.208 -2.804 -29.563 1.00 93.56 82 ARG A O 1
ATOM 633 N N . ARG A 1 83 ? 14.964 -3.182 -30.910 1.00 93.44 83 ARG A N 1
ATOM 634 C CA . ARG A 1 83 ? 14.196 -3.808 -31.995 1.00 93.44 83 ARG A CA 1
ATOM 635 C C . ARG A 1 83 ? 13.483 -5.068 -31.515 1.00 93.44 83 ARG A C 1
ATOM 637 O O . ARG A 1 83 ? 12.306 -5.249 -31.814 1.00 93.44 83 ARG A O 1
ATOM 644 N N . LYS A 1 84 ? 14.169 -5.916 -30.741 1.00 93.38 84 LYS A N 1
ATOM 645 C CA . LYS A 1 84 ? 13.558 -7.106 -30.140 1.00 93.38 84 LYS A CA 1
ATOM 646 C C . LYS A 1 84 ? 12.413 -6.713 -29.205 1.00 93.38 84 LYS A C 1
ATOM 648 O O . LYS A 1 84 ? 11.324 -7.253 -29.349 1.00 93.38 84 LYS A O 1
ATOM 653 N N . ALA A 1 85 ? 12.621 -5.754 -28.304 1.00 91.31 85 ALA A N 1
ATOM 654 C CA . ALA A 1 85 ? 11.589 -5.287 -27.376 1.00 91.31 85 ALA A CA 1
ATOM 655 C C . ALA A 1 85 ? 10.341 -4.740 -28.098 1.00 91.31 85 ALA A C 1
ATOM 657 O O . ALA A 1 85 ? 9.222 -5.122 -27.762 1.00 91.31 85 ALA A O 1
ATOM 658 N N . LEU A 1 86 ? 10.521 -3.925 -29.143 1.00 90.31 86 LEU A N 1
ATOM 659 C CA . LEU A 1 86 ? 9.414 -3.400 -29.953 1.00 90.31 86 LEU A CA 1
ATOM 660 C C . LEU A 1 86 ? 8.673 -4.504 -30.724 1.00 90.31 86 LEU A C 1
ATOM 662 O O . LEU A 1 86 ? 7.454 -4.439 -30.868 1.00 90.31 86 LEU A O 1
ATOM 666 N N . ALA A 1 87 ? 9.376 -5.548 -31.175 1.00 89.75 87 ALA A N 1
ATOM 667 C CA . ALA A 1 87 ? 8.733 -6.711 -31.785 1.00 89.75 87 ALA A CA 1
ATOM 668 C C . ALA A 1 87 ? 7.832 -7.464 -30.785 1.00 89.75 87 ALA A C 1
ATOM 670 O O . ALA A 1 87 ? 6.739 -7.892 -31.153 1.00 89.75 87 ALA A O 1
ATOM 671 N N . TRP A 1 88 ? 8.251 -7.575 -29.517 1.00 91.50 88 TRP A N 1
ATOM 672 C CA . TRP A 1 88 ? 7.434 -8.162 -28.446 1.00 91.50 88 TRP A CA 1
ATOM 673 C C . TRP A 1 88 ? 6.233 -7.296 -28.063 1.00 91.50 88 TRP A C 1
ATOM 675 O O . TRP A 1 88 ? 5.172 -7.842 -27.772 1.00 91.50 88 TRP A O 1
ATOM 685 N N . GLN A 1 89 ? 6.364 -5.966 -28.101 1.00 89.00 89 GLN A N 1
ATOM 686 C CA . GLN A 1 89 ? 5.284 -5.038 -27.742 1.00 89.00 89 GLN A CA 1
ATOM 687 C C . GLN A 1 89 ? 3.992 -5.313 -28.525 1.00 89.00 89 GLN A C 1
ATOM 689 O O . GLN A 1 89 ? 2.904 -5.243 -27.955 1.00 89.00 89 GLN A O 1
ATOM 694 N N . ARG A 1 90 ? 4.100 -5.661 -29.815 1.00 82.00 90 ARG A N 1
ATOM 695 C CA . ARG A 1 90 ? 2.938 -6.037 -30.634 1.00 82.00 90 ARG A CA 1
ATOM 696 C C . ARG A 1 90 ? 2.193 -7.230 -30.031 1.00 82.00 90 ARG A C 1
ATOM 698 O O . ARG A 1 90 ? 0.989 -7.146 -29.827 1.00 82.00 90 ARG A O 1
ATOM 705 N N . HIS A 1 91 ? 2.919 -8.297 -29.713 1.00 87.44 91 HIS A N 1
ATOM 706 C CA . HIS A 1 91 ? 2.339 -9.526 -29.173 1.00 87.44 91 HIS A CA 1
ATOM 707 C C . HIS A 1 91 ? 1.769 -9.339 -27.768 1.00 87.44 91 HIS A C 1
ATOM 709 O O . HIS A 1 91 ? 0.718 -9.883 -27.453 1.00 87.44 91 HIS A O 1
ATOM 715 N N . ILE A 1 92 ? 2.418 -8.527 -26.932 1.00 88.00 92 ILE A N 1
ATOM 716 C CA . ILE A 1 92 ? 1.895 -8.199 -25.600 1.00 88.00 92 ILE A CA 1
ATOM 717 C C . ILE A 1 92 ? 0.567 -7.443 -25.726 1.00 88.00 92 ILE A C 1
ATOM 719 O O . ILE A 1 92 ? -0.397 -7.801 -25.059 1.00 88.00 92 ILE A O 1
ATOM 723 N N . ARG A 1 93 ? 0.475 -6.467 -26.641 1.00 85.69 93 ARG A N 1
ATOM 724 C CA . ARG A 1 93 ? -0.773 -5.727 -26.876 1.00 85.69 93 ARG A CA 1
ATOM 725 C C . ARG A 1 93 ? -1.906 -6.640 -27.342 1.00 85.69 93 ARG A C 1
ATOM 727 O O . ARG A 1 93 ? -3.038 -6.469 -26.899 1.00 85.69 93 ARG A O 1
ATOM 734 N N . GLU A 1 94 ? -1.607 -7.607 -28.204 1.00 88.19 94 GLU A N 1
ATOM 735 C CA . GLU A 1 94 ? -2.574 -8.622 -28.641 1.00 88.19 94 GLU A CA 1
ATOM 736 C C . GLU A 1 94 ? -3.100 -9.447 -27.466 1.00 88.19 94 GLU A C 1
ATOM 738 O O . GLU A 1 94 ? -4.306 -9.645 -27.349 1.00 88.19 94 GLU A O 1
ATOM 743 N N . VAL A 1 95 ? -2.215 -9.870 -26.560 1.00 90.12 95 VAL A N 1
ATOM 744 C CA . VAL A 1 95 ? -2.589 -10.636 -25.363 1.00 90.12 95 VAL A CA 1
ATOM 745 C C . VAL A 1 95 ? -3.430 -9.803 -24.394 1.00 90.12 95 VAL A C 1
ATOM 747 O O . VAL A 1 95 ? -4.441 -10.289 -23.896 1.00 90.12 95 VAL A O 1
ATOM 750 N N . GLU A 1 96 ? -3.038 -8.558 -24.127 1.00 85.06 96 GLU A N 1
ATOM 751 C CA . GLU A 1 96 ? -3.725 -7.696 -23.155 1.00 85.06 96 GLU A CA 1
ATOM 752 C C . GLU A 1 96 ? -5.096 -7.219 -23.646 1.00 85.06 96 GLU A C 1
ATOM 754 O O . GLU A 1 96 ? -6.015 -7.051 -22.846 1.00 85.06 96 GLU A O 1
ATOM 759 N N . THR A 1 97 ? -5.238 -6.981 -24.952 1.00 80.00 97 THR A N 1
ATOM 760 C CA . THR A 1 97 ? -6.452 -6.377 -25.526 1.00 80.00 97 THR A CA 1
ATOM 761 C C . THR A 1 97 ? -7.345 -7.369 -26.262 1.00 80.00 97 THR A C 1
ATOM 763 O O . THR A 1 97 ? -8.503 -7.057 -26.528 1.00 80.00 97 THR A O 1
ATOM 766 N N . GLY A 1 98 ? -6.827 -8.546 -26.622 1.00 83.88 98 GLY A N 1
ATOM 767 C CA . GLY A 1 98 ? -7.513 -9.507 -27.487 1.00 83.88 98 GLY A CA 1
ATOM 768 C C . GLY A 1 98 ? -7.670 -9.039 -28.940 1.00 83.88 98 GLY A C 1
ATOM 769 O O . GLY A 1 98 ? -8.365 -9.694 -29.714 1.00 83.88 98 GLY A O 1
ATOM 770 N N . LEU A 1 99 ? -7.057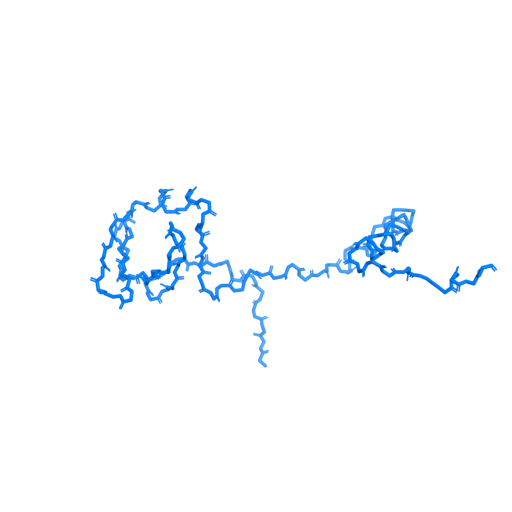 -7.912 -29.321 1.00 81.62 99 LEU A N 1
ATOM 771 C CA . LEU A 1 99 ? -7.148 -7.323 -30.656 1.00 81.62 99 LEU A CA 1
ATOM 772 C C . LEU A 1 99 ? -5.813 -7.459 -31.399 1.00 81.62 99 LEU A C 1
ATOM 774 O O . LEU A 1 99 ? -4.764 -7.236 -30.792 1.00 81.62 99 LEU A O 1
ATOM 778 N N . PRO A 1 100 ? -5.822 -7.765 -32.711 1.00 77.81 100 PRO A N 1
ATOM 779 C CA . PRO A 1 100 ? -4.601 -7.845 -33.505 1.00 77.81 100 PRO A CA 1
ATOM 780 C C . PRO A 1 100 ? -3.828 -6.519 -33.464 1.00 77.81 100 PRO A C 1
ATOM 782 O O . PRO A 1 100 ? -4.392 -5.428 -33.563 1.00 77.81 100 PRO A O 1
ATOM 785 N N . GLY A 1 101 ? -2.509 -6.610 -33.297 1.00 64.56 101 GLY A N 1
ATOM 786 C CA . GLY A 1 101 ? -1.655 -5.472 -32.981 1.00 64.56 101 GLY A CA 1
ATOM 787 C C . GLY A 1 101 ? -1.162 -4.675 -34.192 1.00 64.56 101 GLY A C 1
ATOM 788 O O . GLY A 1 101 ? -0.417 -3.714 -33.978 1.00 64.56 101 GLY A O 1
ATOM 789 N N . GLY A 1 102 ? -1.545 -5.035 -35.425 1.00 62.88 102 GLY A N 1
ATOM 790 C CA . GLY A 1 102 ? -1.050 -4.433 -36.672 1.00 62.88 102 GLY A CA 1
ATOM 791 C C . GLY A 1 102 ? -2.051 -4.444 -37.837 1.00 62.88 102 GLY A C 1
ATOM 792 O O . GLY A 1 102 ? -3.079 -5.115 -37.791 1.00 62.88 102 GLY A O 1
ATOM 793 N N . THR A 1 103 ? -1.730 -3.688 -38.892 1.00 57.56 103 THR A N 1
ATOM 794 C CA . THR A 1 103 ? -2.540 -3.517 -40.118 1.00 57.56 103 THR A CA 1
ATOM 795 C C . THR A 1 103 ? -2.608 -4.753 -41.013 1.00 57.56 103 THR A C 1
ATOM 797 O O . THR A 1 103 ? -3.362 -4.750 -41.979 1.00 57.56 103 THR A O 1
ATOM 800 N N . ASP A 1 104 ? -1.900 -5.828 -40.676 1.00 54.28 104 ASP A N 1
ATOM 801 C CA . ASP A 1 104 ? -1.849 -7.056 -41.479 1.00 54.28 104 ASP A CA 1
ATOM 802 C C . ASP A 1 104 ? -3.020 -8.000 -41.142 1.00 54.28 104 ASP A C 1
ATOM 804 O O . ASP A 1 104 ? -2.920 -9.220 -41.223 1.00 54.28 104 ASP A O 1
ATOM 808 N N . SER A 1 105 ? -4.159 -7.417 -40.760 1.00 53.59 105 SER A N 1
ATOM 809 C CA . SER A 1 105 ? -5.449 -8.101 -40.643 1.00 53.59 105 SER A CA 1
ATOM 810 C C . SER A 1 105 ? -6.187 -8.027 -41.985 1.00 53.59 105 SER A C 1
ATOM 812 O O . SER A 1 105 ? -7.280 -7.476 -42.082 1.00 53.59 105 SER A O 1
ATOM 814 N N . GLY A 1 106 ? -5.551 -8.525 -43.040 1.00 43.97 106 GLY A N 1
ATOM 815 C CA . GLY A 1 106 ? -6.172 -8.812 -44.330 1.00 43.97 106 GLY A CA 1
ATOM 816 C C . GLY A 1 106 ? -5.844 -10.259 -44.663 1.00 43.97 106 GLY A C 1
ATOM 817 O O . GLY A 1 106 ? -4.669 -10.613 -44.649 1.00 43.97 106 GLY A O 1
ATOM 818 N N . GLY A 1 107 ? -6.880 -11.085 -44.829 1.00 34.66 107 GLY A N 1
ATOM 819 C CA . GLY A 1 107 ? -6.756 -12.527 -45.070 1.00 34.66 107 GLY A CA 1
ATOM 820 C C . GLY A 1 107 ? -6.087 -12.911 -46.383 1.00 34.66 107 GLY A C 1
ATOM 821 O O . GLY A 1 107 ? -5.792 -12.015 -47.205 1.00 34.66 107 GLY A O 1
#